Protein AF-A0A1C6CF96-F1 (afdb_monomer)

Radius of gyration: 20.3 Å; Cα contacts (8 Å, |Δi|>4): 9; chains: 1; bounding box: 31×26×54 Å

Solvent-accessible surface area (backbone atoms only — not comparable to full-atom values): 3781 Å² total; per-residue (Å²): 132,84,76,88,45,66,63,64,56,48,52,53,53,34,38,75,69,66,77,44,51,73,67,56,53,53,49,54,51,53,53,48,54,50,54,51,52,53,51,48,52,52,60,70,70,46,80,76,84,56,84,71,61,72,63,59,85,76,74,132

Foldseek 3Di:
DPDPPPVVVVQVVCVVVVNDDPVRVVVVVVVVVVVVVVVVVVVVPDDDDDPVCVCPPVDD

Sequence (60 aa):
MQERDCVKNFEQDLVKQGILTDEQIGKMRQDFDREMEEAIARAEAAPEMTADEIYDFLYV

pLDDT: mean 91.16, std 8.81, range [46.88, 97.38]

Secondary structure (DSSP, 8-state):
-----HHHHHHHHHHHTTS--HHHHHHHHHHHHHHHHHHHHHHHTSPPPPSGGGGTTS--

Mean predicted aligned error: 6.03 Å

Structure (mmCIF, N/CA/C/O backbone):
data_AF-A0A1C6CF96-F1
#
_entry.id   AF-A0A1C6CF96-F1
#
loop_
_atom_site.group_PDB
_atom_site.id
_atom_site.type_symbol
_atom_site.label_atom_id
_atom_site.label_alt_id
_atom_site.label_comp_id
_atom_site.label_asym_id
_atom_site.label_entity_id
_atom_site.label_seq_id
_atom_site.pdbx_PDB_ins_code
_atom_site.Cartn_x
_atom_site.Cartn_y
_atom_site.Cartn_z
_atom_site.occupancy
_atom_site.B_iso_or_equiv
_atom_site.auth_seq_id
_atom_site.auth_comp_id
_atom_site.auth_asym_id
_atom_site.auth_atom_id
_atom_site.pdbx_PDB_model_num
ATOM 1 N N . MET A 1 1 ? -14.775 21.675 14.115 1.00 46.88 1 MET A N 1
ATOM 2 C CA . MET A 1 1 ? -14.753 21.338 12.676 1.00 46.88 1 MET A CA 1
ATOM 3 C C . MET A 1 1 ? -14.419 19.859 12.606 1.00 46.88 1 MET A C 1
ATOM 5 O O . MET A 1 1 ? -13.339 19.506 13.052 1.00 46.88 1 MET A O 1
ATOM 9 N N . GLN A 1 2 ? -15.354 18.989 12.215 1.00 58.16 2 GLN A N 1
ATOM 10 C CA . GLN A 1 2 ? -15.028 17.572 12.009 1.00 58.16 2 GLN A CA 1
ATOM 11 C C . GLN A 1 2 ? -14.141 17.479 10.768 1.00 58.16 2 GLN A C 1
ATOM 13 O O . GLN A 1 2 ? -14.537 17.928 9.691 1.00 58.16 2 GLN A O 1
ATOM 18 N N . GLU A 1 3 ? -12.929 16.963 10.941 1.00 73.69 3 GLU A N 1
ATOM 19 C CA . GLU A 1 3 ? -12.030 16.638 9.841 1.00 73.69 3 GLU A CA 1
ATOM 20 C C . GLU A 1 3 ? -12.738 15.571 8.985 1.00 73.69 3 GLU A C 1
ATOM 22 O O . GLU A 1 3 ? -13.101 14.505 9.484 1.00 73.69 3 GLU A O 1
ATOM 27 N N . ARG A 1 4 ? -13.027 15.862 7.708 1.00 84.69 4 ARG A N 1
ATOM 28 C CA . ARG A 1 4 ? -13.724 14.931 6.789 1.00 84.69 4 ARG A CA 1
ATOM 29 C C . ARG A 1 4 ? -12.794 13.827 6.269 1.00 84.69 4 ARG A C 1
ATOM 31 O O . ARG A 1 4 ? -12.916 13.388 5.131 1.00 84.69 4 ARG A O 1
A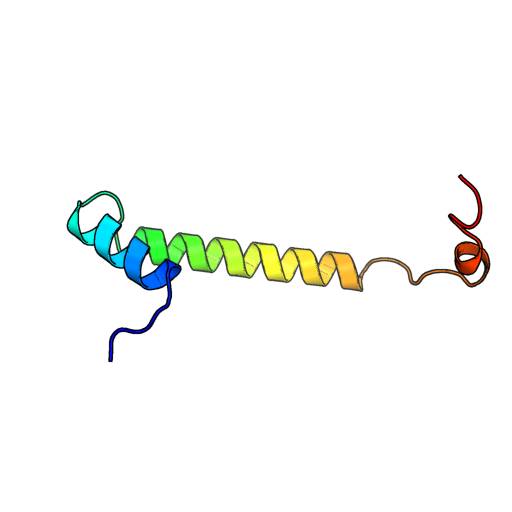TOM 38 N N . ASP A 1 5 ? -11.851 13.407 7.099 1.00 90.81 5 ASP A N 1
ATOM 39 C CA . ASP A 1 5 ? -10.922 12.328 6.810 1.00 90.81 5 ASP A CA 1
ATOM 40 C C . ASP A 1 5 ? -11.626 10.999 7.100 1.00 90.81 5 ASP A C 1
ATOM 42 O O . ASP A 1 5 ? -11.877 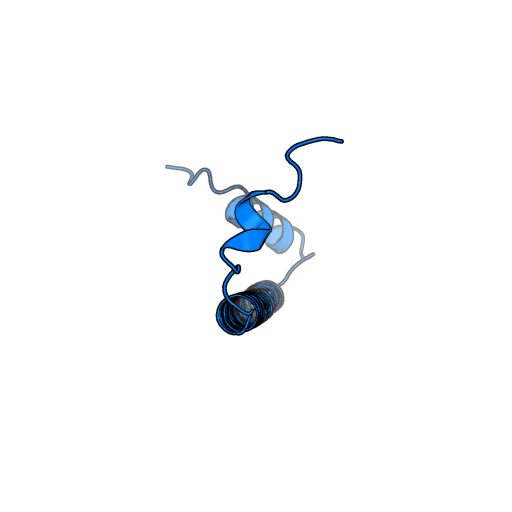10.636 8.251 1.00 90.81 5 ASP A O 1
ATOM 46 N N . CYS A 1 6 ? -12.023 10.297 6.041 1.00 90.62 6 CYS A N 1
ATOM 47 C CA . CYS A 1 6 ? -12.733 9.029 6.164 1.00 90.62 6 CYS A CA 1
ATOM 48 C C . CYS A 1 6 ? -11.895 7.947 6.857 1.00 90.62 6 CYS A C 1
ATOM 50 O O . CYS A 1 6 ? -12.470 7.107 7.544 1.00 90.62 6 CYS A O 1
ATOM 52 N N . VAL A 1 7 ? -10.567 7.993 6.730 1.00 90.81 7 VAL A N 1
ATOM 53 C CA . VAL A 1 7 ? -9.664 7.004 7.323 1.00 90.81 7 VAL A CA 1
ATOM 54 C C . VAL A 1 7 ? -9.591 7.220 8.826 1.00 90.81 7 VAL A C 1
ATOM 56 O O . VAL A 1 7 ? -9.910 6.309 9.584 1.00 90.81 7 VAL A O 1
ATOM 59 N N . LYS A 1 8 ? -9.288 8.446 9.269 1.00 89.50 8 LYS A N 1
ATOM 60 C CA . LYS A 1 8 ? -9.228 8.769 10.705 1.00 89.50 8 LYS A CA 1
ATOM 61 C C . LYS A 1 8 ? -10.558 8.518 11.409 1.00 89.50 8 LYS A C 1
ATOM 63 O O . LYS A 1 8 ? -10.581 7.998 12.522 1.00 89.50 8 LYS A O 1
ATOM 68 N N . ASN A 1 9 ? -11.667 8.886 10.767 1.00 92.00 9 ASN A N 1
ATOM 69 C CA . ASN A 1 9 ? -12.995 8.679 11.341 1.00 92.00 9 ASN A CA 1
ATOM 70 C C . ASN A 1 9 ? -13.298 7.181 11.507 1.00 92.00 9 ASN A C 1
ATOM 72 O O . ASN A 1 9 ? -13.801 6.769 12.550 1.00 92.00 9 ASN A O 1
ATOM 76 N N . PHE A 1 10 ? -12.938 6.357 10.520 1.00 93.12 10 PHE A N 1
ATOM 77 C CA . PHE A 1 10 ? -13.160 4.917 10.591 1.00 93.12 10 PHE A CA 1
ATOM 78 C C . PHE A 1 10 ? -12.231 4.222 11.595 1.00 93.12 10 PHE A C 1
ATOM 80 O O . PHE A 1 10 ? -12.701 3.403 12.382 1.00 93.12 10 PHE A O 1
ATOM 87 N N . GLU A 1 11 ? -10.948 4.593 11.641 1.00 92.50 11 GLU A N 1
ATOM 88 C CA . GLU A 1 11 ? -9.993 4.110 12.649 1.00 92.50 11 GLU A CA 1
ATOM 89 C C . GLU A 1 11 ? -10.520 4.356 14.070 1.00 92.50 11 GLU A C 1
ATOM 91 O O . GLU A 1 11 ? -10.579 3.432 14.881 1.00 92.50 11 GLU A O 1
ATOM 96 N N . GLN A 1 12 ? -10.995 5.573 14.357 1.00 91.81 12 GLN A N 1
ATOM 97 C CA . GLN A 1 12 ? -11.569 5.913 15.662 1.00 91.81 12 GLN A CA 1
ATOM 98 C C . GLN A 1 12 ? -12.793 5.063 16.007 1.00 91.81 12 GLN A C 1
ATOM 100 O O . GLN A 1 1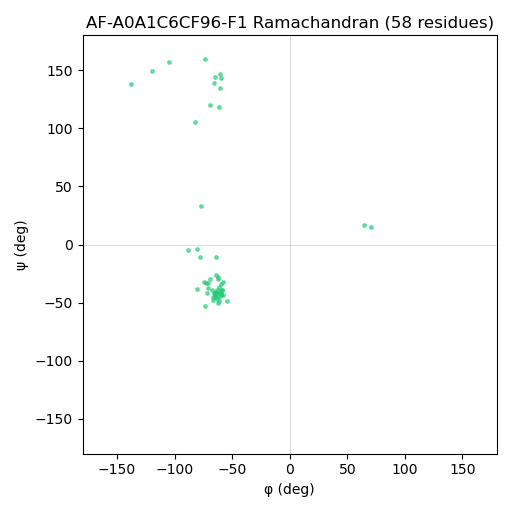2 ? -12.961 4.659 17.158 1.00 91.81 12 GLN A O 1
ATOM 105 N N . ASP A 1 13 ? -13.663 4.796 15.037 1.00 93.94 13 ASP A N 1
ATOM 106 C CA . ASP A 1 13 ? -14.861 3.996 15.271 1.00 93.94 13 ASP A CA 1
ATOM 107 C C . ASP A 1 13 ? -14.539 2.510 15.469 1.00 93.94 13 ASP A C 1
ATOM 109 O O . ASP A 1 13 ? -15.197 1.853 16.280 1.00 93.94 13 ASP A O 1
ATOM 113 N N . LEU A 1 14 ? -13.503 1.986 14.811 1.00 93.94 14 LEU A N 1
ATOM 114 C CA . LEU A 1 14 ? -13.010 0.624 15.028 1.00 93.94 14 LEU A CA 1
ATOM 115 C C . LEU A 1 14 ? -12.318 0.465 16.387 1.00 93.94 14 LEU A C 1
ATOM 117 O O . LEU A 1 14 ? -12.516 -0.556 17.050 1.00 93.94 14 LEU A O 1
ATOM 121 N N . VAL A 1 15 ? -11.575 1.479 16.841 1.00 95.06 15 VAL A N 1
ATOM 122 C CA . VAL A 1 15 ? -10.976 1.498 18.187 1.00 95.06 15 VAL A CA 1
ATOM 123 C C . VAL A 1 15 ? -12.058 1.539 19.265 1.00 95.06 15 VAL A C 1
ATOM 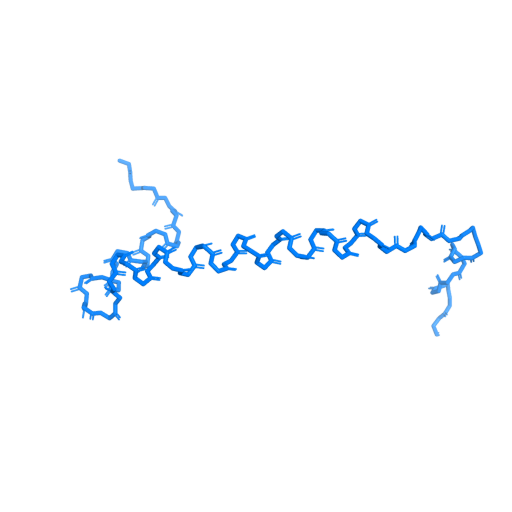125 O O . VAL A 1 15 ? -12.019 0.752 20.208 1.00 95.06 15 VAL A O 1
ATOM 128 N N . LYS A 1 16 ? -13.089 2.384 19.107 1.00 94.38 16 LYS A N 1
ATOM 129 C CA . LYS A 1 16 ? -14.234 2.431 20.042 1.00 94.38 16 LYS A CA 1
ATOM 130 C C . LYS A 1 16 ? -14.976 1.098 20.141 1.00 94.38 16 LYS A C 1
ATOM 132 O O . LYS A 1 16 ? -15.492 0.768 21.204 1.00 94.38 16 LYS A O 1
ATOM 137 N N . GLN A 1 17 ? -15.046 0.348 19.042 1.00 95.19 17 GLN A N 1
ATOM 138 C CA . GLN A 1 17 ? -15.652 -0.985 18.999 1.00 95.19 17 GLN A CA 1
ATOM 139 C C . GLN A 1 17 ? -14.716 -2.091 19.520 1.00 95.19 17 GLN A C 1
ATOM 141 O O . GLN A 1 17 ? -15.134 -3.243 19.599 1.00 95.19 17 GLN A O 1
ATOM 146 N N . GLY A 1 18 ? -13.468 -1.764 19.877 1.00 93.44 18 GLY A N 1
ATOM 147 C CA . GLY A 1 18 ? -12.462 -2.722 20.343 1.00 93.44 18 GLY A CA 1
ATOM 148 C C . GLY A 1 18 ? -11.937 -3.658 19.251 1.00 93.44 18 GLY A C 1
ATOM 149 O O . GLY A 1 18 ? -11.346 -4.686 19.569 1.00 93.44 18 GLY A O 1
ATOM 150 N N . ILE A 1 19 ? -12.175 -3.332 17.975 1.00 95.38 19 ILE A N 1
ATOM 151 C CA . ILE A 1 19 ? -11.756 -4.140 16.818 1.00 95.38 19 ILE A CA 1
ATOM 152 C C . ILE A 1 19 ? -10.282 -3.886 16.493 1.00 95.38 19 ILE A C 1
ATOM 154 O O . ILE A 1 19 ? -9.564 -4.817 16.131 1.00 95.38 19 ILE A O 1
ATOM 158 N N . LEU A 1 20 ? -9.843 -2.632 16.624 1.00 93.25 20 LEU A N 1
ATOM 159 C CA . LEU A 1 20 ? -8.454 -2.223 16.438 1.00 93.25 20 LEU A CA 1
ATOM 160 C C . LEU A 1 20 ? -7.894 -1.606 17.716 1.00 93.25 20 LEU A C 1
ATOM 162 O O . LEU A 1 20 ? -8.611 -0.957 18.477 1.00 93.25 20 LEU A O 1
ATOM 166 N N . THR A 1 21 ? -6.592 -1.773 17.916 1.00 93.75 21 THR A N 1
ATOM 167 C CA . THR A 1 21 ? -5.810 -1.019 18.898 1.00 93.75 21 THR A CA 1
ATOM 168 C C . THR A 1 21 ? -4.950 0.031 18.199 1.00 93.75 21 THR A C 1
ATOM 170 O O . THR A 1 21 ? -4.587 -0.122 17.030 1.00 93.75 21 THR A O 1
ATOM 173 N N . ASP A 1 22 ? -4.566 1.081 18.926 1.00 91.62 22 ASP A N 1
ATOM 174 C CA . ASP A 1 22 ? -3.657 2.110 18.400 1.00 91.62 22 ASP A CA 1
ATOM 175 C C . ASP A 1 22 ? -2.311 1.516 17.945 1.00 91.62 22 ASP A C 1
ATOM 177 O O . ASP A 1 22 ? -1.720 1.969 16.968 1.00 91.62 22 ASP A O 1
ATOM 181 N N . GLU A 1 23 ? -1.847 0.450 18.607 1.00 93.69 23 GLU A N 1
ATOM 182 C CA . GLU A 1 23 ? -0.638 -0.284 18.221 1.00 93.69 23 GLU A CA 1
ATOM 183 C C . GLU A 1 23 ? -0.798 -0.975 16.857 1.00 93.69 23 GLU A C 1
ATOM 185 O O . GLU A 1 23 ? 0.096 -0.900 16.014 1.00 93.69 23 GLU A O 1
ATOM 190 N N . GLN A 1 24 ? -1.951 -1.606 16.605 1.00 92.94 24 GLN A N 1
ATOM 191 C CA . GLN A 1 24 ? -2.243 -2.232 15.312 1.00 92.94 24 GLN A CA 1
ATOM 192 C C . GLN A 1 24 ? -2.326 -1.193 14.193 1.00 92.94 24 GLN A C 1
ATOM 194 O O . GLN A 1 24 ? -1.774 -1.423 13.119 1.00 92.94 24 GLN A O 1
ATOM 199 N N . ILE A 1 25 ? -2.952 -0.042 14.450 1.00 93.38 25 ILE A N 1
ATOM 200 C CA . ILE A 1 25 ? -3.003 1.077 13.497 1.00 93.38 25 ILE A CA 1
ATOM 201 C C . ILE A 1 25 ? -1.588 1.587 13.199 1.00 93.38 25 ILE A C 1
ATOM 203 O O . ILE A 1 25 ? -1.225 1.776 12.037 1.00 93.38 25 ILE A O 1
ATOM 207 N N . GLY A 1 26 ? -0.764 1.767 14.235 1.00 93.69 26 GLY A N 1
ATOM 208 C CA . GLY A 1 26 ? 0.632 2.173 14.083 1.00 93.69 26 GLY A CA 1
ATOM 209 C C . GLY A 1 26 ? 1.429 1.192 13.224 1.00 93.69 26 GLY A C 1
ATOM 210 O O . GLY A 1 26 ? 2.144 1.610 12.314 1.00 93.69 26 GLY A O 1
ATOM 211 N N . LYS A 1 27 ? 1.247 -0.112 13.450 1.00 95.50 27 LYS A N 1
ATOM 212 C CA . LYS A 1 27 ? 1.892 -1.153 12.649 1.00 95.50 27 LYS A CA 1
ATOM 213 C C . LYS A 1 27 ? 1.441 -1.127 11.187 1.00 95.50 27 LYS A C 1
ATOM 215 O O . LYS A 1 27 ? 2.287 -1.179 10.304 1.00 95.50 27 LYS A O 1
ATOM 220 N N . MET A 1 28 ? 0.140 -0.986 10.923 1.00 93.81 28 MET A N 1
ATOM 221 C CA . MET A 1 28 ? -0.388 -0.893 9.553 1.00 93.81 28 MET A CA 1
ATOM 222 C C . MET A 1 28 ? 0.212 0.290 8.784 1.00 93.81 28 MET A C 1
ATOM 224 O O . MET A 1 28 ? 0.527 0.155 7.606 1.00 93.81 28 MET A O 1
ATOM 228 N N . ARG A 1 29 ? 0.412 1.434 9.450 1.00 93.94 29 ARG A N 1
ATOM 229 C CA . ARG A 1 29 ? 1.056 2.612 8.847 1.00 93.94 29 ARG A CA 1
ATOM 230 C C . ARG A 1 29 ? 2.527 2.356 8.524 1.00 93.94 29 ARG A C 1
ATOM 232 O O . ARG A 1 29 ? 2.953 2.645 7.417 1.00 93.94 29 ARG A O 1
ATOM 239 N N . GLN A 1 30 ? 3.271 1.747 9.446 1.00 95.81 30 GLN A N 1
ATOM 240 C CA . GLN A 1 30 ? 4.672 1.380 9.210 1.00 95.81 30 GLN A CA 1
ATOM 241 C C . GLN A 1 30 ? 4.829 0.365 8.073 1.00 95.81 30 GLN A C 1
ATOM 243 O O . GLN A 1 30 ? 5.738 0.488 7.255 1.00 95.81 30 GLN A O 1
ATOM 248 N N . ASP A 1 31 ? 3.949 -0.636 8.020 1.00 96.62 31 ASP A N 1
ATOM 249 C CA . ASP A 1 31 ? 3.951 -1.629 6.949 1.00 96.62 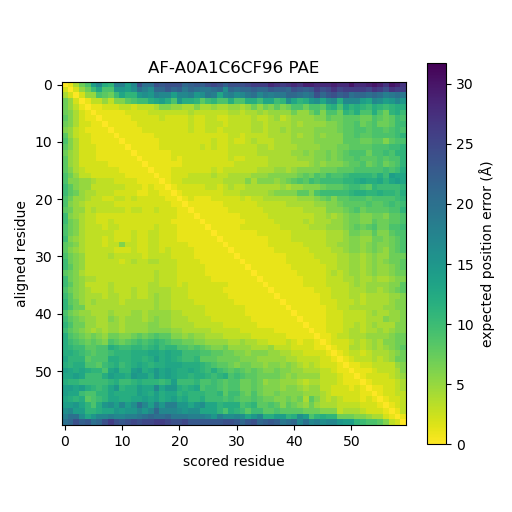31 ASP A CA 1
ATOM 250 C C . ASP A 1 31 ? 3.646 -0.966 5.592 1.00 96.62 31 ASP A C 1
ATOM 252 O O . ASP A 1 31 ? 4.337 -1.251 4.615 1.00 96.62 31 ASP A O 1
ATOM 256 N N . PHE A 1 32 ? 2.693 -0.026 5.547 1.00 95.62 32 PHE A N 1
ATOM 257 C CA . PHE A 1 32 ? 2.388 0.760 4.348 1.00 95.62 32 PHE A CA 1
ATOM 258 C C . PHE A 1 32 ? 3.560 1.637 3.897 1.00 95.62 32 PHE A C 1
ATOM 260 O O . PHE A 1 32 ? 3.894 1.639 2.714 1.00 95.62 32 PHE A O 1
ATOM 267 N N . ASP A 1 33 ? 4.199 2.361 4.819 1.00 96.50 33 ASP A N 1
ATOM 268 C CA . ASP A 1 33 ? 5.338 3.225 4.496 1.00 96.50 33 ASP A CA 1
ATOM 269 C C . ASP A 1 33 ? 6.482 2.400 3.887 1.00 96.50 33 ASP 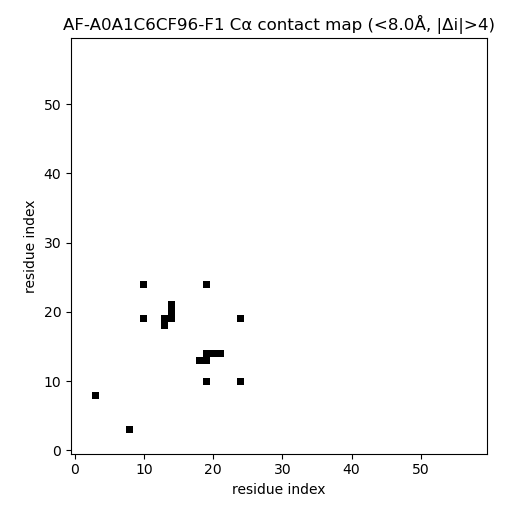A C 1
ATOM 271 O O . ASP A 1 33 ? 7.037 2.776 2.854 1.00 96.50 33 ASP A O 1
ATOM 275 N N . ARG A 1 34 ? 6.761 1.213 4.446 1.00 97.19 34 ARG A N 1
ATOM 276 C CA . ARG A 1 34 ? 7.737 0.274 3.877 1.00 97.19 34 ARG A CA 1
ATOM 277 C C . ARG A 1 34 ? 7.342 -0.182 2.471 1.00 97.19 34 ARG A C 1
ATOM 279 O O . ARG A 1 34 ? 8.176 -0.162 1.570 1.00 97.19 34 ARG A O 1
ATOM 286 N N . GLU A 1 35 ? 6.095 -0.604 2.267 1.00 97.38 35 GLU A N 1
ATOM 287 C CA . GLU A 1 35 ? 5.623 -1.045 0.945 1.00 97.38 35 GLU A CA 1
ATOM 288 C C . GLU A 1 35 ? 5.705 0.076 -0.100 1.00 97.38 35 GLU A C 1
ATOM 290 O O . GLU A 1 35 ? 6.043 -0.179 -1.260 1.00 97.38 35 GLU A O 1
ATOM 295 N N . MET A 1 36 ? 5.437 1.318 0.310 1.00 97.00 36 MET A N 1
ATOM 296 C CA . MET A 1 36 ? 5.547 2.497 -0.541 1.00 97.00 36 MET A CA 1
ATOM 297 C C . MET A 1 36 ? 7.001 2.776 -0.930 1.00 97.00 36 MET A C 1
ATOM 299 O O . MET A 1 36 ? 7.286 2.963 -2.112 1.00 97.00 36 MET A O 1
ATOM 303 N N . GLU A 1 37 ? 7.928 2.759 0.031 1.00 97.06 37 GLU A N 1
ATOM 304 C CA . GLU A 1 37 ? 9.363 2.933 -0.234 1.00 97.06 37 GLU A CA 1
ATOM 305 C C . GLU A 1 37 ? 9.896 1.855 -1.185 1.00 97.06 37 GLU A C 1
ATOM 307 O O . GLU A 1 37 ? 10.599 2.162 -2.148 1.00 97.06 37 GLU A O 1
ATOM 312 N N . GLU A 1 38 ? 9.507 0.594 -0.981 1.00 97.12 38 GLU A N 1
ATOM 313 C CA . GLU A 1 38 ? 9.870 -0.498 -1.885 1.00 97.12 38 GLU A CA 1
ATOM 314 C C . GLU A 1 38 ? 9.290 -0.304 -3.292 1.00 97.12 38 GLU A C 1
ATOM 316 O O . GLU A 1 38 ? 9.954 -0.602 -4.287 1.00 97.12 38 GLU A O 1
ATOM 321 N N . ALA A 1 39 ? 8.052 0.185 -3.404 1.00 97.12 39 ALA A N 1
ATOM 322 C CA . ALA A 1 39 ? 7.429 0.464 -4.692 1.00 97.12 39 ALA A CA 1
ATOM 323 C C . ALA A 1 39 ? 8.142 1.600 -5.439 1.00 97.12 39 ALA A C 1
ATOM 325 O O . ALA A 1 39 ? 8.381 1.464 -6.641 1.00 97.12 39 ALA A O 1
ATOM 326 N N . ILE A 1 40 ? 8.528 2.666 -4.733 1.00 97.00 40 ILE A N 1
ATOM 327 C CA . ILE A 1 40 ? 9.317 3.772 -5.289 1.00 97.00 40 ILE A CA 1
ATOM 328 C C . ILE A 1 40 ? 10.676 3.255 -5.759 1.00 97.00 40 ILE A C 1
ATOM 330 O O . ILE A 1 40 ? 11.022 3.446 -6.920 1.00 97.00 40 ILE A O 1
ATOM 334 N N . ALA A 1 41 ? 11.398 2.515 -4.916 1.00 96.81 41 ALA A N 1
ATOM 335 C CA . ALA A 1 41 ? 12.708 1.974 -5.271 1.00 96.81 41 ALA A CA 1
ATOM 336 C C . ALA A 1 41 ? 12.644 1.055 -6.503 1.00 96.81 41 ALA A C 1
ATOM 338 O O . ALA A 1 41 ? 13.522 1.098 -7.364 1.00 96.81 41 ALA A O 1
ATOM 339 N N . ARG A 1 42 ? 11.587 0.238 -6.628 1.00 96.00 42 ARG A N 1
ATOM 340 C CA . ARG A 1 42 ? 11.353 -0.577 -7.831 1.00 96.00 42 ARG A CA 1
ATOM 341 C C . ARG A 1 42 ? 11.086 0.276 -9.069 1.00 96.00 42 ARG A C 1
ATOM 343 O O . ARG A 1 42 ? 11.583 -0.070 -10.135 1.00 96.00 42 ARG A O 1
ATOM 350 N N . ALA A 1 43 ? 10.30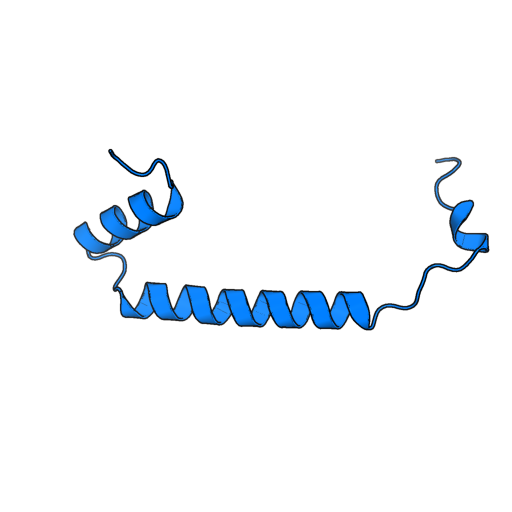0 1.343 -8.941 1.00 95.06 43 ALA A N 1
ATOM 351 C CA . ALA A 1 43 ? 9.994 2.241 -10.050 1.00 95.06 43 ALA A CA 1
ATOM 352 C C . ALA A 1 43 ? 11.235 3.021 -10.512 1.00 95.06 43 ALA A C 1
ATOM 354 O O . ALA A 1 43 ? 11.446 3.165 -11.708 1.00 95.06 43 ALA A O 1
ATOM 355 N N . GLU A 1 44 ? 12.082 3.465 -9.583 1.00 94.56 44 GLU A N 1
ATOM 356 C CA . GLU A 1 44 ? 13.336 4.165 -9.891 1.00 94.56 44 GLU A CA 1
ATOM 357 C C . GLU A 1 44 ? 14.404 3.240 -10.486 1.00 94.56 44 GLU A C 1
ATOM 359 O O . GLU A 1 44 ? 15.197 3.664 -11.322 1.00 94.56 44 GLU A O 1
ATOM 364 N N . ALA A 1 45 ? 14.432 1.971 -10.072 1.00 95.62 45 ALA A N 1
ATOM 365 C CA . ALA A 1 45 ? 15.332 0.970 -10.638 1.00 95.62 45 ALA A CA 1
ATOM 366 C C . ALA A 1 45 ? 14.854 0.424 -11.994 1.00 95.62 45 ALA A C 1
ATOM 368 O O . ALA A 1 45 ? 15.601 -0.308 -12.652 1.00 95.62 45 ALA A O 1
ATOM 369 N N . ALA A 1 46 ? 13.616 0.725 -12.398 1.00 94.19 46 ALA A N 1
ATOM 370 C CA . ALA A 1 46 ? 13.102 0.305 -13.688 1.00 94.19 46 ALA A CA 1
ATOM 371 C C . ALA A 1 46 ? 13.886 1.008 -14.809 1.00 94.19 46 ALA A C 1
ATOM 373 O O . ALA A 1 46 ? 14.204 2.193 -14.690 1.00 94.19 46 ALA A O 1
ATOM 374 N N . PRO A 1 47 ? 14.226 0.294 -15.895 1.00 92.38 47 PRO A N 1
ATOM 375 C CA . PRO A 1 47 ? 14.894 0.913 -17.028 1.00 92.38 47 PRO A CA 1
ATOM 376 C C . PRO A 1 47 ? 14.019 2.026 -17.608 1.00 92.38 47 PRO A C 1
ATOM 378 O O . PRO A 1 47 ? 12.795 1.897 -17.673 1.00 92.38 47 PRO A O 1
ATOM 381 N N . GLU A 1 48 ? 14.655 3.111 -18.048 1.00 91.69 48 GLU A N 1
ATOM 382 C CA . GLU A 1 48 ? 13.954 4.136 -18.813 1.00 91.69 48 GLU A CA 1
ATOM 383 C C . GLU A 1 48 ? 13.390 3.539 -20.103 1.00 91.69 48 GLU A C 1
ATOM 385 O O . GLU A 1 48 ? 14.000 2.654 -20.713 1.00 91.69 48 GLU A O 1
ATOM 390 N N . MET A 1 49 ? 12.242 4.065 -20.529 1.00 90.75 49 MET A N 1
ATOM 391 C CA . MET A 1 49 ? 11.695 3.729 -21.836 1.00 90.75 49 MET A CA 1
ATOM 392 C C . ME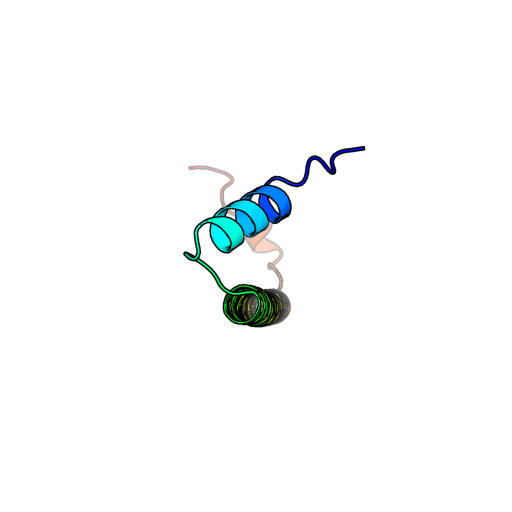T A 1 49 ? 12.680 4.144 -22.928 1.00 90.75 49 MET A C 1
ATOM 394 O O . MET A 1 49 ? 13.226 5.250 -22.943 1.00 90.75 49 MET A O 1
ATOM 398 N N . THR A 1 50 ? 12.878 3.244 -23.870 1.00 92.94 50 THR A N 1
ATOM 399 C CA . THR A 1 50 ? 13.611 3.470 -25.104 1.00 92.94 50 THR A CA 1
ATOM 400 C C . THR A 1 50 ? 12.788 4.325 -26.071 1.00 92.94 50 THR A C 1
ATOM 402 O O . THR A 1 50 ? 11.565 4.423 -25.982 1.00 92.94 50 THR A O 1
ATOM 405 N N . ALA A 1 51 ? 13.458 4.956 -27.038 1.00 90.81 51 ALA A N 1
ATOM 406 C CA . ALA A 1 51 ? 12.779 5.781 -28.040 1.00 90.81 51 ALA A CA 1
ATOM 407 C C . ALA A 1 51 ? 11.832 4.971 -28.947 1.00 90.81 51 ALA A C 1
ATOM 409 O O . ALA A 1 51 ? 10.867 5.528 -29.468 1.00 90.81 51 ALA A O 1
ATOM 410 N N . ASP A 1 52 ? 12.096 3.676 -29.130 1.00 91.50 52 ASP A N 1
ATOM 411 C CA . ASP A 1 52 ? 11.290 2.807 -29.990 1.00 91.50 52 ASP A CA 1
ATOM 412 C C . ASP A 1 52 ? 9.942 2.452 -29.338 1.00 91.50 52 ASP A C 1
ATOM 414 O O . ASP A 1 52 ? 8.931 2.382 -30.038 1.00 91.50 52 ASP A O 1
ATOM 418 N N . GLU A 1 53 ? 9.895 2.353 -28.003 1.00 91.00 53 GLU A N 1
ATOM 419 C CA . GLU A 1 53 ? 8.671 2.088 -27.222 1.00 91.00 53 GLU A CA 1
ATOM 420 C C . GLU A 1 53 ? 7.626 3.216 -27.333 1.00 91.00 53 GLU A C 1
ATOM 422 O O . GLU A 1 53 ? 6.468 3.038 -26.966 1.00 91.00 53 GLU A O 1
ATOM 427 N N . ILE A 1 54 ? 7.974 4.374 -27.907 1.00 91.00 54 ILE A N 1
ATOM 428 C CA . ILE A 1 54 ? 7.009 5.448 -28.212 1.00 91.00 54 ILE A CA 1
ATOM 429 C C . ILE A 1 54 ? 5.946 4.976 -29.217 1.00 91.00 54 ILE A C 1
ATOM 431 O O . ILE A 1 54 ? 4.825 5.490 -29.221 1.00 91.00 54 ILE A O 1
ATOM 435 N N . TYR A 1 55 ? 6.291 4.019 -30.083 1.00 93.00 55 TYR A N 1
ATOM 436 C CA . TYR A 1 55 ? 5.365 3.476 -31.074 1.00 93.00 55 TYR A CA 1
ATOM 437 C C . TYR A 1 55 ? 4.544 2.293 -30.555 1.00 93.00 55 TYR A C 1
ATOM 439 O O . TYR A 1 55 ? 3.651 1.815 -31.265 1.00 93.00 55 TYR A O 1
ATOM 447 N N . ASP A 1 56 ? 4.807 1.832 -29.332 1.00 90.56 56 ASP A N 1
ATOM 448 C CA . ASP A 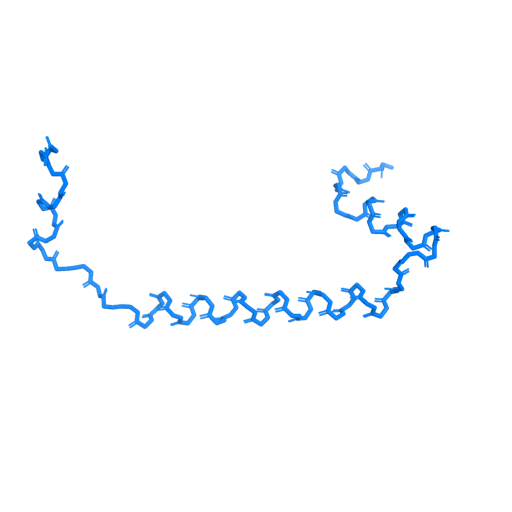1 56 ? 4.026 0.765 -28.729 1.00 90.56 56 ASP A CA 1
ATOM 449 C C . ASP A 1 56 ? 2.581 1.233 -28.507 1.00 90.56 56 ASP A C 1
ATOM 451 O O . ASP A 1 56 ? 2.300 2.394 -28.207 1.00 90.56 56 ASP A O 1
ATOM 455 N N . PHE A 1 57 ? 1.632 0.310 -28.683 1.00 88.88 57 PHE A N 1
ATOM 456 C CA . PHE A 1 57 ? 0.190 0.543 -28.508 1.00 88.88 57 PHE A CA 1
ATOM 457 C C . PHE A 1 57 ? -0.465 1.536 -29.490 1.00 88.88 57 PHE A C 1
ATOM 459 O O . PHE A 1 57 ? -1.593 1.971 -29.256 1.00 88.88 57 PHE A O 1
ATOM 466 N N . LEU A 1 58 ? 0.180 1.856 -30.621 1.00 87.75 58 LEU A N 1
ATOM 467 C CA . LEU A 1 58 ? -0.412 2.722 -31.656 1.00 87.75 58 LEU A CA 1
ATOM 468 C C . LEU A 1 58 ? -1.581 2.080 -32.421 1.00 87.75 58 LEU A C 1
ATOM 470 O O . LEU A 1 58 ? -2.478 2.790 -32.874 1.00 87.75 58 LEU A O 1
ATOM 474 N N . TYR A 1 59 ? -1.581 0.753 -32.562 1.00 80.56 59 TYR A N 1
ATOM 475 C CA . TYR A 1 59 ? -2.681 -0.018 -33.145 1.00 80.56 59 TYR A CA 1
ATOM 476 C C . TYR A 1 59 ? -2.919 -1.283 -32.312 1.00 80.56 59 TYR A C 1
ATOM 478 O O . TYR A 1 59 ? -1.957 -1.925 -31.889 1.00 80.56 59 TYR A O 1
ATOM 486 N N . VAL A 1 60 ? -4.195 -1.608 -32.074 1.00 68.62 60 VAL A N 1
ATOM 487 C CA . VAL A 1 60 ? -4.668 -2.740 -31.251 1.00 68.62 60 VAL A CA 1
ATOM 488 C C . VAL A 1 60 ? -5.342 -3.781 -32.131 1.00 68.62 60 VAL A C 1
ATOM 490 O O . VAL A 1 60 ? -6.142 -3.366 -33.002 1.00 68.62 60 VAL A O 1
#